Protein AF-A0A365XWH2-F1 (afdb_monomer_lite)

Foldseek 3Di:
DDDDDDDDDDDDDDDDDDDDDDDPDPPPPPPPPPPDPDWDFDAFVLRVCVVCVVVLLQQKKFKWAADPPGHITTPDIDGPDCDPDDDPDDAPDKDLDPVVVRVVVRVQRVVGWIWIWGADNVNMIGIHTDD

pLDDT: mean 75.85, std 24.68, range [31.7, 98.38]

Organism: NCBI:txid2259036

Radius of gyration: 28.19 Å; chains: 1; bounding box: 55×64×84 Å

Sequence (131 aa):
MKKLFFSLVAGGVLVSNVAISNVKVNPIVSPTYVSVPQQVYFQDTEEFLDQYDALLSKGNVYTLALEPGKGIYIVGVSSRRDQGLFAEVKHDYSSKDKLAFAKWCDKQISAGKKLTIGKDADGTYWADVVK

Secondary structure (DSSP, 8-state):
----------------------------------------EESSHHHHHHHHHHHHTTTEEEEEEEETTTEEEEEEEEE-----S------SEEES-HHHHHHHHHHHHHTT--EEEEE-TTS-EEEEE--

Structure (mmCIF, N/CA/C/O backbone):
data_AF-A0A365XWH2-F1
#
_entry.id   AF-A0A365XWH2-F1
#
loop_
_atom_site.group_PDB
_atom_site.id
_atom_site.type_symbol
_atom_site.label_atom_id
_atom_site.label_alt_id
_atom_site.label_comp_id
_atom_site.label_asym_id
_atom_site.label_entity_id
_atom_site.label_seq_id
_atom_site.pdbx_PDB_ins_code
_atom_site.Cartn_x
_atom_site.Cartn_y
_atom_site.Cartn_z
_atom_site.occupancy
_atom_site.B_iso_or_equiv
_atom_site.auth_seq_id
_atom_site.auth_comp_id
_atom_site.auth_asym_id
_atom_site.auth_atom_id
_atom_site.pdbx_PDB_model_num
ATOM 1 N N . MET A 1 1 ? 42.115 -24.813 61.694 1.00 38.28 1 MET A N 1
ATOM 2 C CA . MET A 1 1 ? 41.187 -23.873 61.022 1.00 38.28 1 MET A CA 1
ATOM 3 C C . MET A 1 1 ? 40.981 -24.332 59.579 1.00 38.28 1 MET A C 1
ATOM 5 O O . MET A 1 1 ? 41.956 -24.767 58.994 1.00 38.28 1 MET A O 1
ATOM 9 N N . LYS A 1 2 ? 39.726 -24.265 59.087 1.00 40.94 2 LYS A N 1
ATOM 10 C CA . LYS A 1 2 ? 39.208 -24.282 57.686 1.00 40.94 2 LYS A CA 1
ATOM 11 C C . LYS A 1 2 ? 39.906 -25.219 56.664 1.00 40.94 2 LYS A C 1
ATOM 13 O O . LYS A 1 2 ? 41.017 -24.951 56.244 1.00 40.94 2 LYS A O 1
ATOM 18 N N . LYS A 1 3 ? 39.318 -26.394 56.373 1.00 41.16 3 LYS A N 1
ATOM 19 C CA . LYS A 1 3 ? 38.434 -26.733 55.214 1.00 41.16 3 LYS A CA 1
ATOM 20 C C . LYS A 1 3 ? 39.143 -26.533 53.845 1.00 41.16 3 LYS A C 1
ATOM 22 O O . LYS A 1 3 ? 39.361 -25.389 53.484 1.00 41.16 3 LYS A O 1
ATOM 27 N N . LEU A 1 4 ? 39.689 -27.571 53.179 1.00 41.81 4 LEU A N 1
ATOM 28 C CA . LEU A 1 4 ? 39.021 -28.625 52.363 1.00 41.81 4 LEU A CA 1
ATOM 29 C C . LEU A 1 4 ? 38.381 -28.062 51.066 1.00 41.81 4 LEU A C 1
ATOM 31 O O . LEU A 1 4 ? 37.776 -27.006 51.155 1.00 41.81 4 LEU A O 1
ATOM 35 N N . PHE A 1 5 ? 38.370 -28.660 49.865 1.00 43.94 5 PHE A N 1
ATOM 36 C CA . PHE A 1 5 ? 38.700 -29.983 49.299 1.00 43.94 5 PHE A CA 1
ATOM 37 C C . PHE A 1 5 ? 38.841 -29.777 47.743 1.00 43.94 5 PHE A C 1
ATOM 39 O O . PHE A 1 5 ? 38.025 -29.057 47.186 1.00 43.94 5 PHE A O 1
ATOM 46 N N . PHE A 1 6 ? 39.849 -30.398 47.093 1.00 40.72 6 PHE A N 1
ATOM 47 C CA . PHE A 1 6 ? 39.836 -31.261 45.869 1.00 40.72 6 PHE A CA 1
ATOM 48 C C . PHE A 1 6 ? 39.391 -30.712 44.479 1.00 40.72 6 PHE A C 1
ATOM 50 O O . PHE A 1 6 ? 38.381 -30.036 44.379 1.00 40.72 6 PHE A O 1
ATOM 57 N N . SER A 1 7 ? 40.193 -30.861 43.397 1.00 39.69 7 SER A N 1
ATOM 58 C CA . SER A 1 7 ? 40.407 -32.035 42.479 1.00 39.69 7 SER A CA 1
ATOM 59 C C . SER A 1 7 ? 39.265 -32.184 41.433 1.00 39.69 7 SER A C 1
ATOM 61 O O . SER A 1 7 ? 38.144 -31.849 41.774 1.00 39.69 7 SER A O 1
ATOM 63 N N . LEU A 1 8 ? 39.368 -32.644 40.170 1.00 43.56 8 LEU A N 1
ATOM 64 C CA . LEU A 1 8 ? 40.330 -33.478 39.434 1.00 43.56 8 LEU A CA 1
ATOM 65 C C . LEU A 1 8 ? 40.059 -33.412 37.892 1.00 43.56 8 LEU A C 1
ATOM 67 O O . LEU A 1 8 ? 38.911 -33.457 37.464 1.00 43.56 8 LEU A O 1
ATOM 71 N N . VAL A 1 9 ? 41.143 -33.316 37.110 1.00 42.78 9 VAL A N 1
ATOM 72 C CA . VAL A 1 9 ? 41.548 -33.935 35.812 1.00 42.78 9 VAL A CA 1
ATOM 73 C C . VAL A 1 9 ? 40.531 -34.496 34.778 1.00 42.78 9 VAL A C 1
ATOM 75 O O . VAL A 1 9 ? 39.771 -35.414 35.046 1.00 42.78 9 VAL A O 1
ATOM 78 N N . ALA A 1 10 ? 40.699 -33.975 33.549 1.00 41.31 10 ALA A N 1
ATOM 79 C CA . ALA A 1 10 ? 40.841 -34.574 32.200 1.00 41.31 10 ALA A CA 1
ATOM 80 C C . ALA A 1 10 ? 40.141 -35.884 31.748 1.00 41.31 10 ALA A C 1
ATOM 82 O O . ALA A 1 10 ? 40.301 -36.936 32.346 1.00 41.31 10 ALA A O 1
ATOM 83 N N . GLY A 1 11 ? 39.598 -35.828 30.518 1.00 34.59 11 GLY A N 1
ATOM 84 C CA . GLY A 1 11 ? 40.262 -36.397 29.324 1.00 34.59 11 GLY A CA 1
ATOM 85 C C . GLY A 1 11 ? 39.915 -37.824 28.850 1.00 34.59 11 GLY A C 1
ATOM 86 O O . GLY A 1 11 ? 40.336 -38.791 29.467 1.00 34.59 11 GLY A O 1
ATOM 87 N N . GLY A 1 12 ? 39.340 -37.917 27.633 1.00 33.47 12 GLY A N 1
ATOM 88 C CA . GLY A 1 12 ? 39.429 -39.063 26.691 1.00 33.47 12 GLY A CA 1
ATOM 89 C C . GLY A 1 12 ? 38.398 -40.195 26.882 1.00 33.47 12 GLY A C 1
ATOM 90 O O . GLY A 1 12 ? 37.898 -40.364 27.979 1.00 33.47 12 GLY A O 1
ATOM 91 N N . VAL A 1 13 ? 37.987 -41.039 25.921 1.00 34.59 13 VAL A N 1
ATOM 92 C CA . VAL A 1 13 ? 38.211 -41.256 24.474 1.00 34.59 13 VAL A CA 1
ATOM 93 C C . VAL A 1 13 ? 36.968 -42.005 23.912 1.00 34.59 13 VAL A C 1
ATOM 95 O O . VAL A 1 13 ? 36.232 -42.654 24.646 1.00 34.59 13 VAL A O 1
ATOM 98 N N . LEU A 1 14 ? 36.781 -41.870 22.597 1.00 40.00 14 LEU A N 1
ATOM 99 C CA . LEU A 1 14 ? 35.865 -42.464 21.606 1.00 40.00 14 LEU A CA 1
ATOM 100 C C . LEU A 1 14 ? 35.435 -43.970 21.646 1.00 40.00 14 LEU A C 1
ATOM 102 O O . LEU A 1 14 ? 36.143 -44.839 22.139 1.00 40.00 14 LEU A O 1
ATOM 106 N N . VAL A 1 15 ? 34.357 -44.200 20.862 1.00 39.06 15 VAL A N 1
ATOM 107 C CA . VAL A 1 15 ? 33.839 -45.364 20.075 1.00 39.06 15 VAL A CA 1
ATOM 108 C C . VAL A 1 15 ? 33.165 -46.588 20.739 1.00 39.06 15 VAL A C 1
ATOM 110 O O . VAL A 1 15 ? 33.827 -47.416 21.347 1.00 39.06 15 VAL A O 1
ATOM 113 N N . SER A 1 16 ? 31.877 -46.821 20.419 1.00 37.66 16 SER A N 1
ATOM 114 C CA . SER A 1 16 ? 31.385 -47.851 19.459 1.00 37.66 16 SER A CA 1
ATOM 115 C C . SER A 1 16 ? 29.969 -48.381 19.749 1.00 37.66 16 SER A C 1
ATOM 117 O O . SER A 1 16 ? 29.516 -48.438 20.883 1.00 37.66 16 SER A O 1
ATOM 119 N N . ASN A 1 17 ? 29.312 -48.759 18.646 1.00 47.25 17 ASN A N 1
ATOM 120 C CA . ASN A 1 17 ? 27.968 -49.316 18.442 1.00 47.25 17 ASN A CA 1
ATOM 121 C C . ASN A 1 17 ? 27.546 -50.509 19.329 1.00 47.25 17 ASN A C 1
ATOM 123 O O . ASN A 1 17 ? 28.394 -51.231 19.840 1.00 47.25 17 ASN A O 1
ATOM 127 N N . VAL A 1 18 ? 26.224 -50.787 19.268 1.00 35.91 18 VAL A N 1
ATOM 128 C CA . VAL A 1 18 ? 25.441 -51.973 19.723 1.00 35.91 18 VAL A CA 1
ATOM 129 C C . VAL A 1 18 ? 24.727 -51.716 21.071 1.00 35.91 18 VAL A C 1
ATOM 131 O O . VAL A 1 18 ? 25.351 -51.237 22.001 1.00 35.91 18 VAL A O 1
ATOM 134 N N . ALA A 1 19 ? 23.427 -51.946 21.304 1.00 35.00 19 ALA A N 1
ATOM 135 C CA . ALA A 1 19 ? 22.332 -52.628 20.607 1.00 35.00 19 ALA A CA 1
ATOM 136 C C . ALA A 1 19 ? 20.988 -51.935 20.920 1.00 35.00 19 ALA A C 1
ATOM 138 O O . ALA A 1 19 ? 20.808 -51.341 21.982 1.00 35.00 19 ALA A O 1
ATOM 139 N N . ILE A 1 20 ? 20.018 -52.095 20.017 1.00 45.44 20 ILE A N 1
ATOM 140 C CA . ILE A 1 20 ? 18.600 -51.790 20.243 1.00 45.44 20 ILE A CA 1
ATOM 141 C C . ILE A 1 20 ? 18.058 -52.732 21.328 1.00 45.44 20 ILE A C 1
ATOM 143 O O . ILE A 1 20 ? 18.078 -53.950 21.148 1.00 45.44 20 ILE A O 1
ATOM 147 N N . SER A 1 21 ? 17.513 -52.179 22.412 1.00 31.70 21 SER A N 1
ATOM 148 C CA . SER A 1 21 ? 16.573 -52.878 23.290 1.00 31.70 21 SER A CA 1
ATOM 149 C C . SER A 1 21 ? 15.216 -52.170 23.244 1.00 31.70 21 SER A C 1
ATOM 151 O O . SER A 1 21 ? 15.100 -50.956 23.401 1.00 31.70 21 SER A O 1
ATOM 153 N N . ASN A 1 22 ? 14.177 -52.953 22.952 1.00 45.94 22 ASN A N 1
ATOM 154 C CA . ASN A 1 22 ? 12.780 -52.536 22.942 1.00 45.94 22 ASN A CA 1
ATOM 155 C C . ASN A 1 22 ? 12.371 -52.022 24.329 1.00 45.94 22 ASN A C 1
ATOM 157 O O . ASN A 1 22 ? 12.159 -52.816 25.243 1.00 45.94 22 ASN A O 1
ATOM 161 N N . VAL A 1 23 ? 12.139 -50.718 24.455 1.00 38.94 23 VAL A N 1
ATOM 162 C CA . VAL A 1 23 ? 11.229 -50.186 25.470 1.00 38.94 23 VAL A CA 1
ATOM 163 C C . VAL A 1 23 ? 10.226 -49.306 24.742 1.00 38.94 23 VAL A C 1
ATOM 165 O O . VAL A 1 23 ? 10.565 -48.241 24.232 1.00 38.94 23 VAL A O 1
ATOM 168 N N . LYS A 1 24 ? 8.973 -49.776 24.671 1.00 48.47 24 LYS A N 1
ATOM 169 C CA . LYS A 1 24 ? 7.820 -48.935 24.338 1.00 48.47 24 LYS A CA 1
ATOM 170 C C . LYS A 1 24 ? 7.739 -47.834 25.391 1.00 48.47 24 LYS A C 1
ATOM 172 O O . LYS A 1 24 ? 7.130 -48.020 26.440 1.00 48.47 24 LYS A O 1
ATOM 177 N N . VAL A 1 25 ? 8.341 -46.691 25.105 1.00 42.94 25 VAL A N 1
ATOM 178 C CA . VAL A 1 25 ? 8.005 -45.443 25.774 1.00 42.94 25 VAL A CA 1
ATOM 179 C C . VAL A 1 25 ? 7.191 -44.675 24.753 1.00 42.94 25 VAL A C 1
ATOM 181 O O . VAL A 1 25 ? 7.733 -44.237 23.742 1.00 42.94 25 VAL A O 1
ATOM 184 N N . ASN A 1 26 ? 5.876 -44.586 24.967 1.00 41.31 26 ASN A N 1
ATOM 185 C CA . ASN A 1 26 ? 5.059 -43.609 24.254 1.00 41.31 26 ASN A CA 1
ATOM 186 C C . ASN A 1 26 ? 5.764 -42.257 24.412 1.00 41.31 26 ASN A C 1
ATOM 188 O O . ASN A 1 26 ? 5.886 -41.805 25.556 1.00 41.31 26 ASN A O 1
ATOM 192 N N . PRO A 1 27 ? 6.252 -41.611 23.339 1.00 41.16 27 PRO A N 1
ATOM 193 C CA . PRO A 1 27 ? 6.688 -40.243 23.483 1.00 41.16 27 PRO A CA 1
ATOM 194 C C . PRO A 1 27 ? 5.441 -39.453 23.870 1.00 41.16 27 PRO A C 1
ATOM 196 O O . PRO A 1 27 ? 4.468 -39.392 23.116 1.00 41.16 27 PRO A O 1
ATOM 199 N N . ILE A 1 28 ? 5.456 -38.898 25.083 1.00 46.34 28 ILE A N 1
ATOM 200 C CA . ILE A 1 28 ? 4.627 -37.748 25.420 1.00 46.34 28 ILE A CA 1
ATOM 201 C C . ILE A 1 28 ? 4.935 -36.755 24.311 1.00 46.34 28 ILE A C 1
ATOM 203 O O . ILE A 1 28 ? 6.060 -36.268 24.202 1.00 46.34 28 ILE A O 1
ATOM 207 N N . VAL A 1 29 ? 3.970 -36.577 23.414 1.00 39.62 29 VAL A N 1
ATOM 208 C CA . VAL A 1 29 ? 4.070 -35.624 22.323 1.00 39.62 29 VAL A CA 1
ATOM 209 C C . VAL A 1 29 ? 4.170 -34.273 23.006 1.00 39.62 29 VAL A C 1
ATOM 211 O O . VAL A 1 29 ? 3.169 -33.732 23.473 1.00 39.62 29 VAL A O 1
ATOM 214 N N . SER A 1 30 ? 5.392 -33.760 23.143 1.00 37.53 30 SER A N 1
ATOM 215 C CA . SER A 1 30 ? 5.605 -32.359 23.466 1.00 37.53 30 SER A CA 1
ATOM 216 C C . SER A 1 30 ? 4.751 -31.572 22.479 1.00 37.53 30 SER A C 1
ATOM 218 O O . SER A 1 30 ? 4.903 -31.801 21.271 1.00 37.53 30 SER A O 1
ATOM 220 N N . PRO A 1 31 ? 3.832 -30.701 22.931 1.00 38.47 31 PRO A N 1
ATOM 221 C CA . PRO A 1 31 ? 3.111 -29.852 22.009 1.00 38.47 31 PRO A CA 1
ATOM 222 C C . PRO A 1 31 ? 4.176 -29.059 21.265 1.00 38.47 31 PRO A C 1
ATOM 224 O O . PRO A 1 31 ? 4.903 -28.251 21.843 1.00 38.47 31 PRO A O 1
ATOM 227 N N . THR A 1 32 ? 4.334 -29.377 19.983 1.00 39.72 32 THR A N 1
ATOM 228 C CA . THR A 1 32 ? 5.131 -28.563 19.086 1.00 39.72 32 THR A CA 1
ATOM 229 C C . THR A 1 32 ? 4.336 -27.276 18.999 1.00 39.72 32 THR A C 1
ATOM 231 O O . THR A 1 32 ? 3.326 -27.215 18.301 1.00 39.72 32 THR A O 1
ATOM 234 N N . TYR A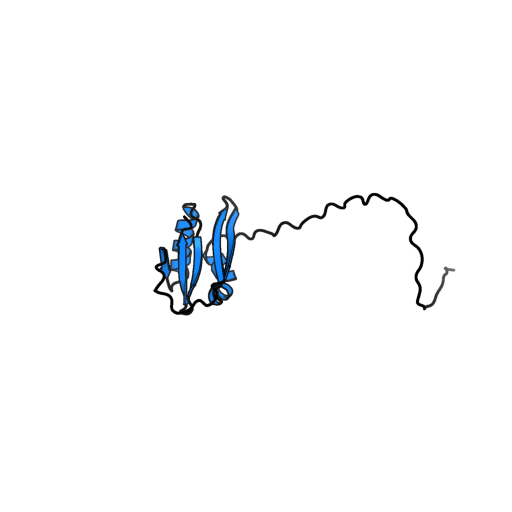 1 33 ? 4.709 -26.285 19.807 1.00 42.12 33 TYR A N 1
ATOM 235 C CA . TYR A 1 33 ? 4.248 -24.923 19.622 1.00 42.12 33 TYR A CA 1
ATOM 236 C C . TYR A 1 33 ? 4.779 -24.508 18.258 1.00 42.12 33 TYR A C 1
ATOM 238 O O . TYR A 1 33 ? 5.915 -24.061 18.118 1.00 42.12 33 TYR A O 1
ATOM 246 N N . VAL A 1 34 ? 3.972 -24.750 17.228 1.00 42.56 34 VAL A N 1
ATOM 247 C CA . VAL A 1 34 ? 4.145 -24.122 15.931 1.00 42.56 34 VAL A CA 1
ATOM 248 C C . VAL A 1 34 ? 4.036 -22.638 16.241 1.00 42.56 34 VAL A C 1
ATOM 250 O O . VAL A 1 34 ? 2.962 -22.160 16.603 1.00 42.56 34 VAL A O 1
ATOM 253 N N . SER A 1 35 ? 5.166 -21.932 16.222 1.00 42.44 35 SER A N 1
ATOM 254 C CA . SER A 1 35 ? 5.176 -20.483 16.346 1.00 42.44 35 SER A CA 1
ATOM 255 C C . SER A 1 35 ? 4.281 -19.958 15.233 1.00 42.44 35 SER A C 1
ATOM 257 O O . SER A 1 35 ? 4.635 -20.059 14.056 1.00 42.44 35 SER A O 1
ATOM 259 N N . VAL A 1 36 ? 3.089 -19.482 15.590 1.00 45.94 36 VAL A N 1
ATOM 260 C CA . VAL A 1 36 ? 2.203 -18.815 14.641 1.00 45.94 36 VAL A CA 1
ATOM 261 C C . VAL A 1 36 ? 3.031 -17.679 14.033 1.00 45.94 36 VAL A C 1
ATOM 263 O O . VAL A 1 36 ? 3.603 -16.906 14.807 1.00 45.94 36 VAL A O 1
ATOM 266 N N . PRO A 1 37 ? 3.187 -17.597 12.699 1.00 54.25 37 PRO A N 1
ATOM 267 C CA . PRO A 1 37 ? 3.930 -16.504 12.091 1.00 54.25 37 PRO A CA 1
ATOM 268 C C . PRO A 1 37 ? 3.309 -15.192 12.568 1.00 54.25 37 PRO A C 1
ATOM 270 O O . PRO A 1 37 ? 2.106 -14.973 12.421 1.00 54.25 37 PRO A O 1
ATOM 273 N N . GLN A 1 38 ? 4.117 -14.370 13.234 1.00 63.91 38 GLN A N 1
ATOM 274 C CA . GLN A 1 38 ? 3.646 -13.147 13.863 1.00 63.91 38 GLN A CA 1
ATOM 275 C C . GLN A 1 38 ? 3.157 -12.197 12.768 1.00 63.91 38 GLN A C 1
ATOM 277 O O . GLN A 1 38 ? 3.932 -11.731 11.937 1.00 63.91 38 GLN A O 1
ATOM 282 N N . GLN A 1 39 ? 1.851 -11.951 12.751 1.00 81.69 39 GLN A N 1
ATOM 283 C CA . GLN A 1 39 ? 1.231 -10.994 11.847 1.00 81.69 39 GLN A CA 1
ATOM 284 C C . GLN A 1 39 ? 1.658 -9.587 12.273 1.00 81.69 39 GLN A C 1
ATOM 286 O O . GLN A 1 39 ? 1.442 -9.190 13.419 1.00 81.69 39 GLN A O 1
ATOM 291 N N . VAL A 1 40 ? 2.318 -8.868 11.365 1.00 88.94 40 VAL A N 1
ATOM 292 C CA . VAL A 1 40 ? 2.774 -7.490 11.581 1.00 88.94 40 VAL A CA 1
ATOM 293 C C . VAL A 1 40 ? 1.652 -6.541 11.179 1.00 88.94 40 VAL A C 1
ATOM 295 O O . VAL A 1 40 ? 1.052 -6.720 10.116 1.00 88.94 40 VAL A O 1
ATOM 298 N N . TYR A 1 41 ? 1.384 -5.558 12.036 1.00 94.44 41 TYR A N 1
ATOM 299 C CA . TYR A 1 41 ? 0.387 -4.521 11.802 1.00 94.44 41 TYR A CA 1
ATOM 300 C C . TYR A 1 41 ? 1.077 -3.169 11.640 1.00 94.44 41 TYR A C 1
ATOM 302 O O . TYR A 1 41 ? 2.043 -2.887 12.345 1.00 94.44 41 TYR A O 1
ATOM 310 N N . PHE A 1 42 ? 0.548 -2.360 10.732 1.00 95.88 42 PHE A N 1
ATOM 311 C CA . PHE A 1 42 ? 0.962 -0.996 10.434 1.00 95.88 42 PHE A CA 1
ATOM 312 C C . PHE A 1 42 ? -0.201 -0.056 10.750 1.00 95.88 42 PHE A C 1
ATOM 314 O O . PHE A 1 42 ? -1.370 -0.413 10.558 1.00 95.88 42 PHE A O 1
ATOM 321 N N . GLN A 1 43 ? 0.107 1.140 11.231 1.00 95.50 43 GLN A N 1
ATOM 322 C CA . GLN A 1 43 ? -0.874 2.176 11.520 1.00 95.50 43 GLN A CA 1
ATOM 323 C C . GLN A 1 43 ? -1.559 2.666 10.239 1.00 95.50 43 GLN A C 1
ATOM 325 O O . GLN A 1 43 ? -2.780 2.824 10.217 1.00 95.50 43 GLN A O 1
ATOM 330 N N . ASP A 1 44 ? -0.780 2.864 9.179 1.00 95.69 44 ASP A N 1
ATOM 331 C CA . ASP A 1 44 ? -1.229 3.350 7.878 1.00 95.69 44 ASP A CA 1
ATOM 332 C C . ASP A 1 44 ? -0.317 2.846 6.745 1.00 95.69 44 ASP A C 1
ATOM 334 O O . ASP A 1 44 ? 0.655 2.106 6.953 1.00 95.69 44 ASP A O 1
ATOM 338 N N . THR A 1 45 ? -0.672 3.194 5.508 1.00 96.81 45 THR A N 1
ATOM 339 C CA . THR A 1 45 ? 0.105 2.796 4.332 1.00 96.81 45 THR A CA 1
ATOM 340 C C . THR A 1 45 ? 1.456 3.515 4.280 1.00 96.81 45 THR A C 1
ATOM 342 O O . THR A 1 45 ? 2.394 2.977 3.698 1.00 96.81 45 THR A O 1
ATOM 345 N N . GLU A 1 46 ? 1.605 4.697 4.882 1.00 97.50 46 GLU A N 1
ATOM 346 C CA . GLU A 1 46 ? 2.881 5.421 4.902 1.00 97.50 46 GLU A CA 1
ATOM 347 C C . GLU A 1 46 ? 3.930 4.657 5.719 1.00 97.50 46 GLU A C 1
ATOM 349 O O . GLU A 1 46 ? 5.019 4.394 5.201 1.00 97.50 46 GLU A O 1
ATOM 354 N N . GLU A 1 47 ? 3.564 4.172 6.911 1.00 97.12 47 GLU A N 1
ATOM 355 C CA . GLU A 1 47 ? 4.422 3.318 7.741 1.00 97.12 47 GLU A CA 1
ATOM 356 C C . GLU A 1 47 ? 4.812 2.024 7.010 1.00 97.12 47 GLU A C 1
ATOM 358 O O . GLU A 1 47 ? 5.979 1.615 7.021 1.00 97.12 47 GLU A O 1
ATOM 363 N N . PHE A 1 48 ? 3.854 1.385 6.328 1.00 96.44 48 PHE A N 1
ATOM 364 C CA . PHE A 1 48 ? 4.155 0.217 5.500 1.00 96.44 48 PHE A CA 1
ATOM 365 C C . PHE A 1 48 ? 5.193 0.563 4.422 1.00 96.44 48 PHE A C 1
ATOM 367 O O . PHE A 1 48 ? 6.181 -0.155 4.250 1.00 96.44 48 PHE A O 1
ATOM 374 N N . LEU A 1 49 ? 5.001 1.663 3.692 1.00 96.62 49 LEU A N 1
ATOM 375 C CA . LEU A 1 49 ? 5.916 2.047 2.623 1.00 96.62 49 LEU A CA 1
ATOM 376 C C . LEU A 1 49 ? 7.297 2.421 3.170 1.00 96.62 49 LEU A C 1
ATOM 378 O O . LEU A 1 49 ? 8.292 2.109 2.528 1.00 96.62 49 LEU A O 1
ATOM 382 N N . ASP A 1 50 ? 7.402 3.047 4.339 1.00 95.31 50 ASP A N 1
ATOM 383 C CA . ASP A 1 50 ? 8.695 3.330 4.977 1.00 95.31 50 ASP A CA 1
ATOM 384 C C . ASP A 1 50 ? 9.510 2.061 5.254 1.00 95.31 50 ASP A C 1
ATOM 386 O O . ASP A 1 50 ? 10.729 2.057 5.075 1.00 95.31 50 ASP A O 1
ATOM 390 N N . GLN A 1 51 ? 8.848 0.961 5.616 1.00 95.69 51 GLN A N 1
ATOM 391 C CA . GLN A 1 51 ? 9.516 -0.314 5.878 1.00 95.69 51 GLN A CA 1
ATOM 392 C C . GLN A 1 51 ? 9.764 -1.143 4.604 1.00 95.69 51 GLN A C 1
ATOM 394 O O . GLN A 1 51 ? 10.767 -1.856 4.516 1.00 95.69 51 GLN A O 1
ATOM 399 N N . TYR A 1 52 ? 8.870 -1.063 3.610 1.00 94.94 52 TYR A N 1
ATOM 400 C CA . TYR A 1 52 ? 8.849 -1.983 2.463 1.00 94.94 52 TYR A CA 1
ATOM 401 C C . TYR A 1 52 ? 9.193 -1.344 1.108 1.00 94.94 52 TYR A C 1
ATOM 4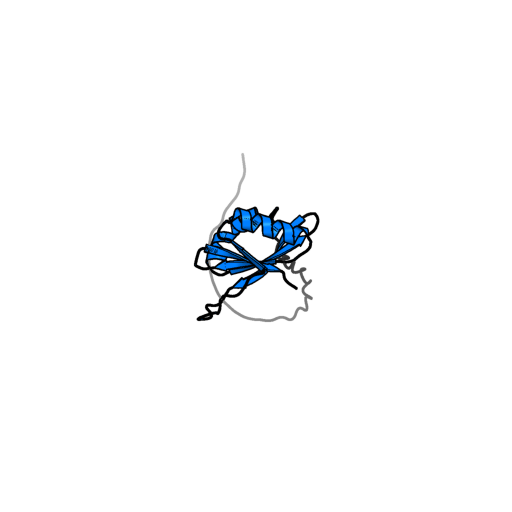03 O O . TYR A 1 52 ? 9.283 -2.074 0.118 1.00 94.94 52 TYR A O 1
ATOM 411 N N . ASP A 1 53 ? 9.471 -0.038 1.020 1.00 94.12 53 ASP A N 1
ATOM 412 C CA . ASP A 1 53 ? 9.760 0.634 -0.262 1.00 94.12 53 ASP A CA 1
ATOM 413 C C . ASP A 1 53 ? 10.936 0.007 -1.031 1.00 94.12 53 ASP A C 1
ATOM 415 O O . ASP A 1 53 ? 10.876 -0.206 -2.247 1.00 94.12 53 ASP A O 1
ATOM 419 N N . ALA A 1 54 ? 11.999 -0.372 -0.320 1.00 93.06 54 ALA A N 1
ATOM 420 C CA . ALA A 1 54 ? 13.151 -1.033 -0.927 1.00 93.06 54 ALA A CA 1
ATOM 421 C C . ALA A 1 54 ? 12.801 -2.419 -1.500 1.00 93.06 54 ALA A C 1
ATOM 423 O O . ALA A 1 54 ? 13.410 -2.860 -2.474 1.00 93.06 54 ALA A O 1
ATOM 424 N N . LEU A 1 55 ? 11.830 -3.119 -0.905 1.00 93.00 55 LEU A N 1
ATOM 425 C CA . LEU A 1 55 ? 11.366 -4.421 -1.382 1.00 93.00 55 LEU A CA 1
ATOM 426 C C . LEU A 1 55 ? 10.397 -4.266 -2.554 1.00 93.00 55 LEU A C 1
ATOM 428 O O . LEU A 1 55 ? 10.516 -5.020 -3.520 1.00 93.00 55 LEU A O 1
ATOM 432 N N . LEU A 1 56 ? 9.511 -3.271 -2.517 1.00 91.94 56 LEU A N 1
ATOM 433 C CA . LEU A 1 56 ? 8.665 -2.895 -3.652 1.00 91.94 56 LEU A CA 1
ATOM 434 C C . LEU A 1 56 ? 9.511 -2.541 -4.880 1.00 91.94 56 LEU A C 1
ATOM 436 O O . LEU A 1 56 ? 9.257 -3.034 -5.973 1.00 91.94 56 LEU A O 1
ATOM 440 N N . SER A 1 57 ? 10.591 -1.780 -4.681 1.00 91.06 57 SER A N 1
ATOM 441 C CA . SER A 1 57 ? 11.535 -1.402 -5.744 1.00 91.06 57 SER A CA 1
ATOM 442 C C . SER A 1 57 ? 12.269 -2.602 -6.369 1.00 91.06 57 SER A C 1
ATOM 444 O O . SER A 1 57 ? 12.817 -2.488 -7.460 1.00 91.06 57 SER A O 1
ATOM 446 N N . LYS A 1 58 ? 12.269 -3.769 -5.707 1.00 89.94 58 LYS A N 1
ATOM 447 C CA . LYS A 1 58 ? 12.787 -5.044 -6.243 1.00 89.94 58 LYS A CA 1
ATOM 448 C C . LYS A 1 58 ? 11.718 -5.863 -6.981 1.00 89.94 58 LYS A C 1
ATOM 450 O O . LYS A 1 58 ? 11.957 -7.026 -7.292 1.00 89.94 58 LYS A O 1
ATOM 455 N N . GLY A 1 59 ? 10.537 -5.292 -7.216 1.00 87.25 59 GLY A N 1
ATOM 456 C CA . GLY A 1 59 ? 9.419 -5.961 -7.877 1.00 87.25 59 GLY A CA 1
ATOM 457 C C . GLY A 1 59 ? 8.599 -6.872 -6.960 1.00 87.25 59 GLY A C 1
ATOM 458 O O . GLY A 1 59 ? 7.833 -7.700 -7.459 1.00 87.25 59 GLY A O 1
ATOM 459 N N . ASN A 1 60 ? 8.742 -6.754 -5.633 1.00 90.19 60 ASN A N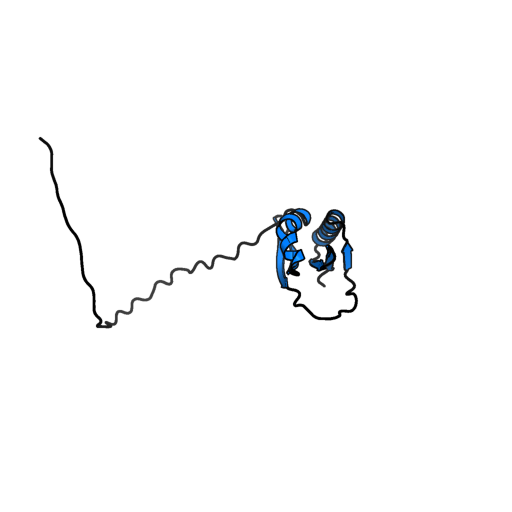 1
ATOM 460 C CA . ASN A 1 60 ? 7.807 -7.410 -4.720 1.00 90.19 60 ASN A CA 1
ATOM 461 C C . ASN A 1 60 ? 6.456 -6.698 -4.757 1.00 90.19 60 ASN A C 1
ATOM 463 O O . ASN A 1 60 ? 6.372 -5.482 -4.911 1.00 90.19 60 ASN A O 1
ATOM 467 N N . VAL A 1 61 ? 5.404 -7.484 -4.586 1.00 92.50 61 VAL A N 1
ATOM 468 C CA . VAL A 1 61 ? 4.014 -7.052 -4.615 1.00 92.50 61 VAL A CA 1
ATOM 469 C C . VAL A 1 61 ? 3.346 -7.568 -3.348 1.00 92.50 61 VAL A C 1
ATOM 471 O O . VAL A 1 61 ? 3.432 -8.759 -3.030 1.00 92.50 61 VAL A O 1
ATOM 474 N N . TYR A 1 62 ? 2.670 -6.677 -2.631 1.00 94.19 62 TYR A N 1
ATOM 475 C CA . TYR A 1 62 ? 2.062 -6.969 -1.336 1.00 94.19 62 TYR A CA 1
ATOM 476 C C . TYR A 1 62 ? 0.556 -6.806 -1.415 1.00 94.19 62 TYR A C 1
ATOM 478 O O . TYR A 1 62 ? 0.058 -5.868 -2.024 1.00 94.19 62 TYR A O 1
ATOM 486 N N . THR A 1 63 ? -0.178 -7.715 -0.784 1.00 95.12 63 THR A N 1
ATOM 487 C CA . THR A 1 63 ? -1.617 -7.556 -0.583 1.00 95.12 63 THR A CA 1
ATOM 488 C C . THR A 1 63 ? -1.873 -7.121 0.846 1.00 95.12 63 THR A C 1
ATOM 490 O O . THR A 1 63 ? -1.487 -7.828 1.775 1.00 95.12 63 THR A O 1
ATOM 493 N N . LEU A 1 64 ? -2.521 -5.975 1.012 1.00 96.12 64 LEU A N 1
ATOM 494 C CA . LEU A 1 64 ? -2.820 -5.348 2.290 1.00 96.12 64 LEU A CA 1
ATOM 495 C C . LEU A 1 64 ? -4.318 -5.411 2.598 1.00 96.12 64 LEU A C 1
ATOM 497 O O . LEU A 1 64 ? -5.165 -5.311 1.704 1.00 96.12 64 LEU A O 1
ATOM 501 N N . ALA A 1 65 ? -4.639 -5.554 3.880 1.00 95.44 65 ALA A N 1
ATOM 502 C CA . ALA A 1 65 ? -5.995 -5.464 4.409 1.00 95.44 65 ALA A CA 1
ATOM 503 C C . ALA A 1 65 ? -5.998 -4.776 5.777 1.00 95.44 65 ALA A C 1
ATOM 505 O O . ALA A 1 65 ? -4.973 -4.740 6.452 1.00 95.44 65 ALA A O 1
ATOM 506 N N . LEU A 1 66 ? -7.158 -4.262 6.189 1.00 96.00 66 LEU A N 1
ATOM 507 C CA . LEU A 1 66 ? -7.369 -3.719 7.529 1.00 96.00 66 LEU A CA 1
ATOM 508 C C . LEU A 1 66 ? -7.912 -4.796 8.461 1.00 96.00 66 LEU A C 1
ATOM 510 O O . LEU A 1 66 ? -8.918 -5.436 8.150 1.00 96.00 66 LEU A O 1
ATOM 514 N N . GLU A 1 67 ? -7.309 -4.928 9.636 1.00 94.12 67 GLU A N 1
ATOM 515 C CA . GLU A 1 67 ? -7.927 -5.610 10.765 1.00 94.12 67 GLU A CA 1
ATOM 516 C C . GLU A 1 67 ? -8.483 -4.571 11.754 1.00 94.12 67 GLU A C 1
ATOM 518 O O . GLU A 1 67 ? -7.709 -3.783 12.318 1.00 94.12 67 GLU A O 1
ATOM 523 N N . PRO A 1 68 ? -9.813 -4.535 11.979 1.00 90.44 68 PRO A N 1
ATOM 524 C CA . PRO A 1 68 ? -10.432 -3.566 12.875 1.00 90.44 68 PRO A CA 1
ATOM 525 C C . PRO A 1 68 ? -9.821 -3.599 14.278 1.00 90.44 68 PRO A C 1
ATOM 527 O O . PRO A 1 68 ? -9.734 -4.648 14.911 1.00 90.44 68 PRO A O 1
ATOM 530 N N . GLY A 1 69 ? -9.405 -2.430 14.767 1.00 90.19 69 GLY A N 1
ATOM 531 C CA . GLY A 1 69 ? -8.801 -2.280 16.093 1.00 90.19 69 GLY A CA 1
ATOM 532 C C . GLY A 1 69 ? -7.327 -2.688 16.195 1.00 90.19 69 GLY A C 1
ATOM 533 O O . GLY A 1 69 ? -6.762 -2.540 17.275 1.00 90.19 69 GLY A O 1
ATOM 534 N N . LYS A 1 70 ? -6.695 -3.164 15.111 1.00 92.50 70 LYS A N 1
ATOM 535 C CA . LYS A 1 70 ? -5.257 -3.490 15.095 1.00 92.50 70 LYS A CA 1
ATOM 536 C C . LYS A 1 70 ? -4.455 -2.685 14.079 1.00 92.50 70 LYS A C 1
ATOM 538 O O . LYS A 1 70 ? -3.399 -2.181 14.436 1.00 92.50 70 LYS A O 1
ATOM 543 N N . GLY A 1 71 ? -4.947 -2.555 12.847 1.00 93.81 71 GLY A N 1
ATOM 544 C CA . GLY A 1 71 ? -4.255 -1.824 11.782 1.00 93.81 71 GLY A CA 1
ATOM 545 C C . GLY A 1 71 ? -4.173 -2.599 10.471 1.00 93.81 71 GLY A C 1
ATOM 546 O O . GLY A 1 71 ? -4.834 -3.625 10.283 1.00 93.81 71 GLY A O 1
ATOM 547 N N . ILE A 1 72 ? -3.381 -2.076 9.543 1.00 95.62 72 ILE A N 1
ATOM 548 C CA . ILE A 1 72 ? -3.141 -2.665 8.226 1.00 95.62 72 ILE A CA 1
ATOM 549 C C . ILE A 1 72 ? -2.183 -3.843 8.377 1.00 95.62 72 ILE A C 1
ATOM 551 O O . ILE A 1 72 ? -1.220 -3.752 9.122 1.00 95.62 72 ILE A O 1
ATOM 555 N N . TYR A 1 73 ? -2.402 -4.945 7.670 1.00 95.06 73 TYR A N 1
ATOM 556 C CA . TYR A 1 73 ? -1.498 -6.094 7.690 1.00 95.06 73 TYR A CA 1
ATOM 557 C C . TYR A 1 73 ? -1.319 -6.699 6.298 1.00 95.06 73 TYR A C 1
ATOM 559 O O . TYR A 1 73 ? -2.149 -6.523 5.401 1.00 95.06 73 TYR A O 1
ATOM 567 N N . ILE A 1 74 ? -0.227 -7.447 6.129 1.00 94.75 74 ILE A N 1
ATOM 568 C CA . ILE A 1 74 ? 0.084 -8.157 4.886 1.00 94.75 74 ILE A CA 1
ATOM 569 C C . ILE A 1 74 ? -0.683 -9.483 4.858 1.00 94.75 74 ILE A C 1
ATOM 571 O O . ILE A 1 74 ? -0.467 -10.363 5.689 1.00 94.75 74 ILE A O 1
ATOM 575 N N . VAL A 1 75 ? -1.558 -9.636 3.867 1.00 92.06 75 VAL A N 1
ATOM 576 C CA . VAL A 1 75 ? -2.330 -10.859 3.591 1.00 92.06 75 VAL A CA 1
ATOM 577 C C . VAL A 1 75 ? -1.566 -11.801 2.662 1.00 92.06 75 VAL A C 1
ATOM 579 O O . VAL A 1 75 ? -1.728 -13.017 2.730 1.00 92.06 75 VAL A O 1
ATOM 582 N N . GLY A 1 76 ? -0.747 -11.249 1.769 1.00 89.44 76 GLY A N 1
ATOM 583 C CA . GLY A 1 76 ? -0.024 -12.027 0.774 1.00 89.44 76 GLY A CA 1
ATOM 584 C C . GLY A 1 76 ? 1.153 -11.264 0.194 1.00 89.44 76 GLY A C 1
ATOM 585 O O . GLY A 1 76 ? 1.148 -10.035 0.142 1.00 89.44 76 GLY A O 1
ATOM 586 N N . VAL A 1 77 ? 2.155 -12.016 -0.250 1.00 90.56 77 VAL A N 1
ATOM 587 C CA . VAL A 1 77 ? 3.350 -11.495 -0.914 1.00 90.56 77 VAL A CA 1
ATOM 588 C C . VAL A 1 77 ? 3.562 -12.293 -2.188 1.00 90.56 77 VAL A C 1
ATOM 590 O O . VAL A 1 77 ? 3.476 -13.521 -2.187 1.00 90.56 77 VAL A O 1
ATOM 593 N N . SER A 1 78 ? 3.847 -11.595 -3.276 1.00 86.94 78 SER A N 1
ATOM 594 C CA . SER A 1 78 ? 4.277 -12.194 -4.534 1.00 86.94 78 SER A CA 1
ATOM 595 C C . SER A 1 78 ? 5.432 -11.385 -5.110 1.00 86.94 78 SER A C 1
ATOM 597 O O . SER A 1 78 ? 5.689 -10.260 -4.686 1.00 86.94 78 SER A O 1
ATOM 599 N N . SER A 1 79 ? 6.157 -11.959 -6.058 1.00 82.69 79 SER A N 1
ATOM 600 C CA . SER A 1 79 ? 7.169 -11.240 -6.823 1.00 82.69 79 SER A CA 1
ATOM 601 C C . SER A 1 79 ? 6.747 -11.203 -8.282 1.00 82.69 79 SER A C 1
ATOM 603 O O . SER A 1 79 ? 6.312 -12.215 -8.846 1.00 82.69 79 SER A O 1
ATOM 605 N N . ARG A 1 80 ? 6.874 -10.033 -8.910 1.00 67.69 80 ARG A N 1
ATOM 606 C CA . ARG A 1 80 ? 6.749 -9.923 -10.361 1.00 67.69 80 ARG A CA 1
ATOM 607 C C . ARG A 1 80 ? 7.962 -10.653 -10.943 1.00 67.69 80 ARG A C 1
ATOM 609 O O . ARG A 1 80 ? 9.083 -10.161 -10.857 1.00 67.69 80 ARG A O 1
ATOM 616 N N . ARG A 1 81 ? 7.774 -11.870 -11.467 1.00 55.00 81 ARG A N 1
ATOM 617 C CA . ARG A 1 81 ? 8.804 -12.477 -12.323 1.00 55.00 81 ARG A CA 1
ATOM 618 C C . ARG A 1 81 ? 8.859 -11.632 -13.583 1.00 55.00 81 ARG A C 1
ATOM 620 O O . ARG A 1 81 ? 7.799 -11.390 -14.155 1.00 55.00 81 ARG A O 1
ATOM 627 N N . ASP A 1 82 ? 10.060 -11.201 -13.965 1.00 50.16 82 ASP A N 1
ATOM 628 C CA . ASP A 1 82 ? 10.339 -10.565 -15.253 1.00 50.16 82 ASP A CA 1
ATOM 629 C C . ASP A 1 82 ? 9.563 -11.301 -16.336 1.00 50.16 82 ASP A C 1
ATOM 631 O O . ASP A 1 82 ? 9.774 -12.485 -16.610 1.00 50.16 82 ASP A O 1
ATOM 635 N N . GLN A 1 83 ? 8.574 -10.623 -16.877 1.00 48.00 83 GLN A N 1
ATOM 636 C CA . GLN A 1 83 ? 7.682 -11.182 -17.858 1.00 48.00 83 GLN A CA 1
ATOM 637 C C . GLN A 1 83 ? 7.658 -10.068 -18.918 1.00 48.00 83 GLN A C 1
ATOM 639 O O . GLN A 1 83 ? 7.540 -8.881 -18.620 1.00 48.00 83 GLN A O 1
ATOM 644 N N . GLY A 1 84 ? 8.152 -10.421 -20.104 1.00 44.09 84 GLY A N 1
ATOM 645 C CA . GLY A 1 84 ? 8.614 -9.452 -21.098 1.00 44.09 84 GLY A CA 1
ATOM 646 C C . GLY A 1 84 ? 7.485 -8.597 -21.670 1.00 44.09 84 GLY A C 1
ATOM 647 O O . GLY A 1 84 ? 6.323 -8.970 -21.565 1.00 44.09 84 GLY A O 1
ATOM 648 N N . LEU A 1 85 ? 7.871 -7.473 -22.295 1.00 42.78 85 LEU A N 1
ATOM 649 C CA . LEU A 1 85 ? 7.056 -6.597 -23.159 1.00 42.78 85 LEU A CA 1
ATOM 650 C C . LEU A 1 85 ? 5.551 -6.630 -22.842 1.00 42.78 85 LEU A C 1
ATOM 652 O O . LEU A 1 85 ? 4.743 -7.130 -23.625 1.00 42.78 85 LEU A O 1
ATOM 656 N N . PHE A 1 86 ? 5.173 -6.107 -21.679 1.00 51.62 86 PHE A N 1
ATOM 657 C CA . PHE A 1 86 ? 3.770 -5.997 -21.317 1.00 51.62 86 PHE A CA 1
ATOM 658 C C . PHE A 1 86 ? 3.159 -4.725 -21.881 1.00 51.62 86 PHE A C 1
ATOM 660 O O . PHE A 1 86 ? 3.720 -3.639 -21.750 1.00 51.62 86 PHE A O 1
ATOM 667 N N . ALA A 1 87 ? 1.968 -4.872 -22.458 1.00 55.03 87 ALA A N 1
ATOM 668 C CA . ALA A 1 87 ? 1.032 -3.768 -22.595 1.00 55.03 87 ALA A CA 1
ATOM 669 C C . ALA A 1 87 ? 0.892 -3.047 -21.244 1.00 55.03 87 ALA A C 1
ATOM 671 O O . ALA A 1 87 ? 0.908 -3.705 -20.202 1.00 55.03 87 ALA A O 1
ATOM 672 N N . GLU A 1 88 ? 0.759 -1.719 -21.265 1.00 61.00 88 GLU A N 1
ATOM 673 C CA . GLU A 1 88 ? 0.527 -0.913 -20.063 1.00 61.00 88 GLU A CA 1
ATOM 674 C C . GLU A 1 88 ? -0.649 -1.502 -19.272 1.00 61.00 88 GLU A C 1
ATOM 676 O O . GLU A 1 88 ? -1.812 -1.419 -19.680 1.00 61.00 88 GLU A O 1
ATOM 681 N N . VAL A 1 89 ? -0.341 -2.165 -18.156 1.00 73.06 89 VAL A N 1
ATOM 682 C CA . VAL A 1 89 ? -1.361 -2.692 -17.256 1.00 73.06 89 VAL A CA 1
ATOM 683 C C . VAL A 1 89 ? -2.011 -1.483 -16.603 1.00 73.06 89 VAL A C 1
ATOM 685 O O . VAL A 1 89 ? -1.366 -0.723 -15.884 1.00 73.06 89 VAL A O 1
ATOM 688 N N . LYS A 1 90 ? -3.294 -1.268 -16.894 1.00 83.38 90 LYS A N 1
ATOM 689 C CA . LYS A 1 90 ? -4.047 -0.179 -16.283 1.00 83.38 90 LYS A CA 1
ATOM 690 C C . LYS A 1 90 ? -4.422 -0.571 -14.857 1.00 83.38 90 LYS A C 1
ATOM 692 O O . LYS A 1 90 ? -5.324 -1.383 -14.670 1.00 83.38 90 LYS A O 1
ATOM 697 N N . HIS A 1 91 ? -3.736 0.035 -13.896 1.00 91.81 91 HIS A N 1
ATOM 698 C CA . HIS A 1 91 ? -4.021 -0.120 -12.474 1.00 91.81 91 HIS A CA 1
ATOM 699 C C . HIS A 1 91 ? -5.214 0.740 -12.030 1.00 91.81 91 HIS A C 1
ATOM 701 O O . HIS A 1 91 ? -5.529 1.750 -12.673 1.00 91.81 91 HIS A O 1
ATOM 707 N N . ASP A 1 92 ? -5.866 0.372 -10.923 1.00 94.88 92 ASP A N 1
ATOM 708 C CA . ASP A 1 92 ? -6.948 1.181 -10.334 1.00 94.88 92 ASP A CA 1
ATOM 709 C C . ASP A 1 92 ? -6.441 2.552 -9.862 1.00 94.88 92 ASP A C 1
ATOM 711 O O . ASP A 1 92 ? -7.162 3.553 -9.935 1.00 94.88 92 ASP A O 1
ATOM 715 N N . TYR A 1 93 ? -5.193 2.605 -9.394 1.00 97.19 93 TYR A N 1
ATOM 716 C CA . TYR A 1 93 ? -4.501 3.844 -9.074 1.00 97.19 93 TYR A CA 1
ATOM 717 C C . TYR A 1 93 ? -2.991 3.708 -9.259 1.00 97.19 93 TYR A C 1
ATOM 719 O O . TYR A 1 93 ? -2.399 2.685 -8.917 1.00 97.19 93 TYR A O 1
ATOM 727 N N . SER A 1 94 ? -2.357 4.769 -9.751 1.00 96.12 94 SER A N 1
ATOM 728 C CA . SER A 1 94 ? -0.904 4.877 -9.830 1.00 96.12 94 SER A CA 1
ATOM 729 C C . SER A 1 94 ? -0.440 6.313 -9.596 1.00 96.12 94 SER A C 1
ATOM 731 O O . SER A 1 94 ? -1.146 7.275 -9.905 1.00 96.12 94 SER A O 1
ATOM 733 N N . SER A 1 95 ? 0.734 6.473 -8.984 1.00 96.94 95 SER A N 1
ATOM 734 C CA . SER A 1 95 ? 1.310 7.781 -8.659 1.00 96.94 95 SER A CA 1
ATOM 735 C C . SER A 1 95 ? 2.813 7.676 -8.403 1.00 96.94 95 SER A C 1
ATOM 737 O O . SER A 1 95 ? 3.276 6.720 -7.786 1.00 96.94 95 SER A O 1
ATOM 739 N N . LYS A 1 96 ? 3.581 8.692 -8.817 1.00 96.25 96 LYS A N 1
ATOM 740 C CA . LYS A 1 96 ? 4.986 8.871 -8.392 1.00 96.25 96 LYS A CA 1
ATOM 741 C C . LYS A 1 96 ? 5.112 9.559 -7.032 1.00 96.25 96 LYS A C 1
ATOM 743 O O . LYS A 1 96 ? 6.143 9.451 -6.377 1.00 96.25 96 LYS A O 1
ATOM 748 N N . ASP A 1 97 ? 4.066 10.257 -6.600 1.00 97.69 97 ASP A N 1
ATOM 749 C CA . ASP A 1 97 ? 3.995 10.853 -5.270 1.00 97.69 97 ASP A CA 1
ATOM 750 C C . ASP A 1 97 ? 3.602 9.775 -4.248 1.00 97.69 97 ASP A C 1
ATOM 752 O O . ASP A 1 97 ? 2.470 9.273 -4.267 1.00 97.69 97 ASP A O 1
ATOM 756 N N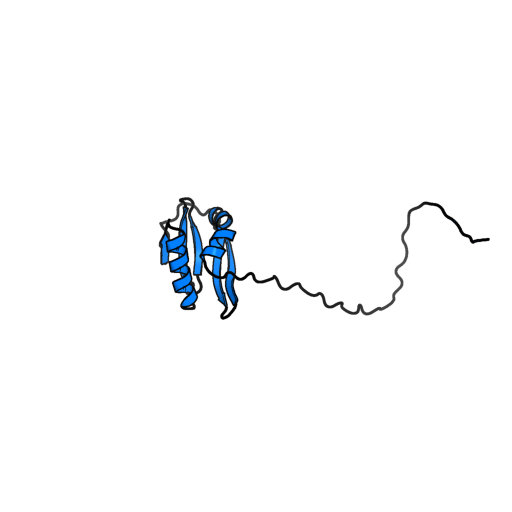 . LYS A 1 98 ? 4.558 9.440 -3.369 1.00 96.62 98 LYS A N 1
ATOM 757 C CA . LYS A 1 98 ? 4.426 8.449 -2.290 1.00 96.62 98 LYS A CA 1
ATOM 758 C C . LYS A 1 98 ? 3.301 8.808 -1.315 1.00 96.62 98 LYS A C 1
ATOM 760 O O . LYS A 1 98 ? 2.533 7.931 -0.928 1.00 96.62 98 LYS A O 1
ATOM 765 N N . LEU A 1 99 ? 3.173 10.083 -0.946 1.00 97.38 99 LEU A N 1
ATOM 766 C CA . LEU A 1 99 ? 2.180 10.539 0.026 1.00 97.38 99 LEU A CA 1
ATOM 767 C C . LEU A 1 99 ? 0.774 10.513 -0.577 1.00 97.38 99 LEU A C 1
ATOM 769 O O . LEU A 1 99 ? -0.178 10.072 0.069 1.00 97.38 99 LEU A O 1
ATOM 773 N N . ALA A 1 100 ? 0.629 10.957 -1.828 1.00 98.06 100 ALA A N 1
ATOM 774 C CA . ALA A 1 100 ? -0.646 10.859 -2.537 1.00 98.06 100 ALA A CA 1
ATOM 775 C C . ALA A 1 100 ? -1.079 9.394 -2.713 1.00 98.06 100 ALA A C 1
ATOM 777 O O . ALA A 1 100 ? -2.261 9.073 -2.580 1.00 98.06 100 ALA A O 1
ATOM 778 N N . PHE A 1 101 ? -0.118 8.504 -2.975 1.00 98.38 101 PHE A N 1
ATOM 779 C CA . PHE A 1 101 ? -0.348 7.068 -3.064 1.00 98.38 101 PHE A CA 1
ATOM 780 C C . PHE A 1 101 ? -0.796 6.450 -1.737 1.00 98.38 101 PHE A C 1
ATOM 782 O O . PHE A 1 101 ? -1.836 5.786 -1.709 1.00 98.38 101 PHE A O 1
ATOM 789 N N . ALA A 1 102 ? -0.083 6.723 -0.641 1.00 98.19 102 ALA A N 1
AT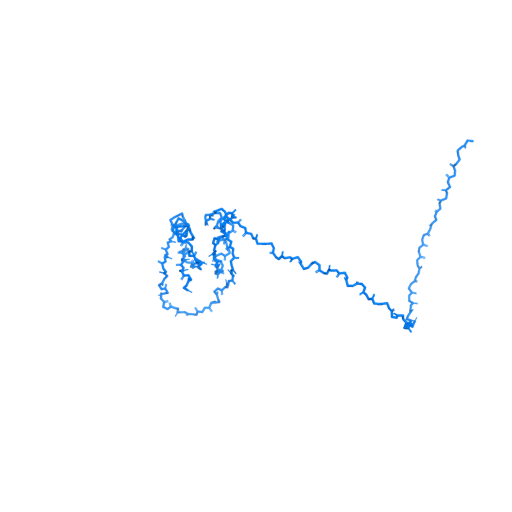OM 790 C CA . ALA A 1 102 ? -0.441 6.240 0.693 1.00 98.19 102 ALA A CA 1
ATOM 791 C C . ALA A 1 102 ? -1.863 6.673 1.082 1.00 98.19 102 ALA A C 1
ATOM 793 O O . ALA A 1 102 ? -2.709 5.831 1.377 1.00 98.19 102 ALA A O 1
ATOM 794 N N . LYS A 1 103 ? -2.183 7.965 0.924 1.00 98.25 103 LYS A N 1
ATOM 795 C CA . LYS A 1 103 ? -3.520 8.509 1.221 1.00 98.25 103 LYS A CA 1
ATOM 796 C C . LYS A 1 103 ? -4.634 7.849 0.416 1.00 98.25 103 LYS A C 1
ATOM 798 O O . LYS A 1 103 ? -5.732 7.633 0.935 1.00 98.25 103 LYS A O 1
ATOM 803 N N . TRP A 1 104 ? -4.391 7.561 -0.863 1.00 98.38 104 TRP A N 1
ATOM 804 C CA . TRP A 1 104 ? -5.377 6.857 -1.676 1.00 98.38 104 TRP A CA 1
ATOM 805 C C . TRP A 1 104 ? -5.588 5.428 -1.168 1.00 98.38 104 TRP A C 1
ATOM 807 O O . TRP A 1 104 ? -6.738 5.005 -1.029 1.00 98.38 104 TRP A O 1
ATOM 817 N N . CYS A 1 105 ? -4.505 4.719 -0.837 1.00 98.06 105 CYS A N 1
ATOM 818 C CA . CYS A 1 105 ? -4.568 3.363 -0.300 1.00 98.06 105 CYS A CA 1
ATOM 819 C C . CYS A 1 105 ? -5.332 3.318 1.026 1.00 98.06 105 CYS A C 1
ATOM 821 O O . CYS A 1 105 ? -6.292 2.554 1.147 1.00 98.06 105 CYS A O 1
ATOM 823 N N . ASP A 1 106 ? -4.999 4.203 1.967 1.00 97.94 106 ASP A N 1
ATOM 824 C CA . ASP A 1 106 ? -5.663 4.293 3.272 1.00 97.94 106 ASP A CA 1
ATOM 825 C C . ASP A 1 106 ? -7.164 4.542 3.129 1.00 97.94 106 ASP A C 1
ATOM 827 O O . ASP A 1 106 ? -7.970 3.930 3.833 1.00 97.94 106 ASP A O 1
ATOM 831 N N . LYS A 1 107 ? -7.567 5.379 2.163 1.00 98.12 107 LYS A N 1
ATOM 832 C CA . LYS A 1 107 ? -8.983 5.619 1.858 1.00 98.12 107 LYS A CA 1
ATOM 833 C C . LYS A 1 107 ? -9.698 4.346 1.400 1.00 98.12 107 LYS A C 1
ATOM 835 O O . LYS A 1 107 ? -10.830 4.110 1.818 1.00 98.12 107 LYS A O 1
ATOM 840 N N . GLN A 1 108 ? -9.084 3.539 0.532 1.00 98.19 108 GLN A N 1
ATOM 841 C CA . GLN A 1 108 ? -9.706 2.293 0.070 1.00 98.19 108 GLN A CA 1
ATOM 842 C C . GLN A 1 108 ? -9.725 1.229 1.175 1.00 98.19 108 GLN A C 1
ATOM 844 O O . GLN A 1 108 ? -10.751 0.578 1.374 1.00 98.19 108 GLN A O 1
ATOM 849 N N . ILE A 1 109 ? -8.622 1.080 1.909 1.00 96.50 109 ILE A N 1
ATOM 850 C CA . ILE A 1 109 ? -8.477 0.109 2.998 1.00 96.50 109 ILE A CA 1
ATOM 851 C C . ILE A 1 109 ? -9.466 0.416 4.131 1.00 96.50 109 ILE A C 1
ATOM 853 O O . ILE A 1 109 ? -10.167 -0.480 4.601 1.00 96.50 109 ILE A O 1
ATOM 857 N N . SER A 1 110 ? -9.626 1.692 4.492 1.00 95.38 110 SER A N 1
ATOM 858 C CA . SER A 1 110 ? -10.627 2.143 5.472 1.00 95.38 110 SER A CA 1
ATOM 859 C C . SER A 1 110 ? -12.068 1.916 5.005 1.00 95.38 110 SER A C 1
ATOM 861 O O . SER A 1 110 ? -12.968 1.771 5.827 1.00 95.38 110 SER A O 1
ATOM 863 N N . ALA A 1 111 ? -12.302 1.837 3.691 1.00 96.00 111 ALA A N 1
ATOM 864 C CA . ALA A 1 111 ? -13.590 1.448 3.115 1.00 96.00 111 ALA A CA 1
ATOM 865 C C . ALA A 1 111 ? -13.807 -0.081 3.087 1.00 96.00 111 ALA A C 1
ATOM 867 O O . ALA A 1 111 ? -14.755 -0.556 2.462 1.00 96.00 111 ALA A O 1
ATOM 868 N N . GLY A 1 112 ? -12.932 -0.859 3.735 1.00 94.31 112 GLY A N 1
ATOM 869 C CA . GLY A 1 112 ? -13.013 -2.317 3.824 1.00 94.31 112 GLY A CA 1
ATOM 870 C C . GLY A 1 112 ? -12.462 -3.055 2.604 1.00 94.31 112 GLY A C 1
ATOM 871 O O . GLY A 1 112 ? -12.644 -4.268 2.493 1.00 94.31 112 GLY A O 1
ATOM 872 N N . LYS A 1 113 ? -11.800 -2.354 1.676 1.00 96.50 113 LYS A N 1
ATOM 873 C CA . LYS A 1 113 ? -11.197 -2.984 0.498 1.00 96.50 113 LYS A CA 1
ATOM 874 C C . LYS A 1 113 ? -9.846 -3.598 0.843 1.00 96.50 113 LYS A C 1
ATOM 876 O O . LYS A 1 113 ? -9.101 -3.078 1.670 1.00 96.50 113 LYS A O 1
ATOM 881 N N . LYS A 1 114 ? -9.507 -4.681 0.149 1.00 96.31 114 LYS A N 1
ATOM 882 C CA . LYS A 1 114 ? -8.146 -5.223 0.119 1.00 96.31 114 LYS A CA 1
ATOM 883 C C . LYS A 1 114 ? -7.436 -4.678 -1.109 1.00 96.31 114 LYS A C 1
ATOM 885 O O . LYS A 1 114 ? -8.054 -4.574 -2.169 1.00 96.31 114 LYS A O 1
ATOM 890 N N . LEU A 1 115 ? -6.162 -4.344 -0.966 1.00 97.19 115 LEU A N 1
ATOM 891 C CA . LEU A 1 115 ? -5.366 -3.773 -2.048 1.00 97.19 115 LEU A CA 1
ATOM 892 C C . LEU A 1 115 ? -4.167 -4.651 -2.342 1.00 97.19 115 LEU A C 1
ATOM 894 O O . LEU A 1 115 ? -3.472 -5.057 -1.417 1.00 97.19 115 LEU A O 1
ATOM 898 N N . THR A 1 116 ? -3.886 -4.880 -3.614 1.00 95.75 116 THR A N 1
ATOM 899 C CA . THR A 1 116 ? -2.586 -5.362 -4.068 1.00 95.75 116 THR A CA 1
ATOM 900 C C . THR A 1 116 ? -1.777 -4.160 -4.529 1.00 95.75 116 THR A C 1
ATOM 902 O O . THR A 1 116 ? -2.247 -3.401 -5.369 1.00 95.75 116 THR A O 1
ATOM 905 N N . ILE A 1 117 ? -0.585 -3.969 -3.971 1.00 95.94 117 ILE A N 1
ATOM 906 C CA . ILE A 1 117 ? 0.268 -2.812 -4.240 1.00 95.94 117 ILE A CA 1
ATOM 907 C C . ILE A 1 117 ? 1.657 -3.235 -4.705 1.00 95.94 117 ILE A C 1
ATOM 909 O O . ILE A 1 117 ? 2.205 -4.246 -4.254 1.00 95.94 117 ILE A O 1
ATOM 913 N N . GLY A 1 118 ? 2.236 -2.425 -5.581 1.00 94.94 118 GLY A N 1
ATOM 914 C CA . GLY A 1 118 ? 3.564 -2.627 -6.135 1.00 94.94 118 GLY A CA 1
ATOM 915 C C . GLY A 1 118 ? 4.218 -1.313 -6.545 1.00 94.94 118 GLY A C 1
ATOM 916 O O . GLY A 1 118 ? 3.674 -0.224 -6.342 1.00 94.94 118 GLY A O 1
ATOM 917 N N . LYS A 1 119 ? 5.418 -1.428 -7.112 1.00 93.62 119 LYS A N 1
ATOM 918 C CA . LYS A 1 119 ? 6.178 -0.300 -7.645 1.00 93.62 119 LYS A CA 1
ATOM 919 C C . LYS A 1 119 ? 6.840 -0.711 -8.952 1.00 93.62 119 LYS A C 1
ATOM 921 O O . LYS A 1 119 ? 7.447 -1.780 -9.034 1.00 93.62 119 LYS A O 1
ATOM 926 N N . ASP A 1 120 ? 6.687 0.117 -9.972 1.00 90.88 120 ASP A N 1
ATOM 927 C CA . ASP A 1 120 ? 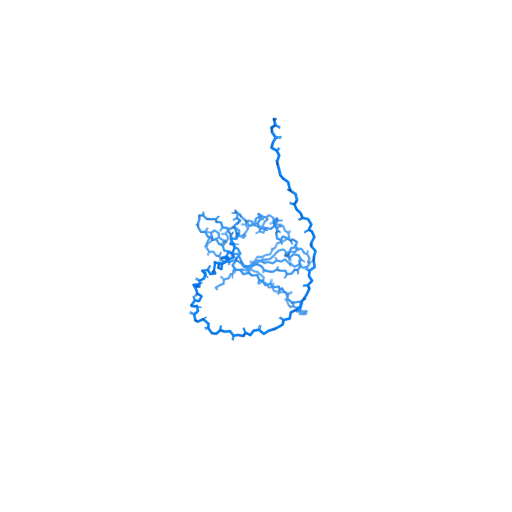7.330 -0.075 -11.264 1.00 90.88 120 ASP A CA 1
ATOM 928 C C . ASP A 1 120 ? 8.788 0.398 -11.233 1.00 90.88 120 ASP A C 1
ATOM 930 O O . ASP A 1 120 ? 9.213 1.163 -10.362 1.00 90.88 120 ASP A O 1
ATOM 934 N N . ALA A 1 121 ? 9.572 -0.052 -12.215 1.00 88.19 121 ALA A N 1
ATOM 935 C CA . ALA A 1 121 ? 10.995 0.272 -12.319 1.00 88.19 121 ALA A CA 1
ATOM 936 C C . ALA A 1 121 ? 11.267 1.781 -12.477 1.00 88.19 121 ALA A C 1
ATOM 938 O O . ALA A 1 121 ? 12.351 2.252 -12.141 1.00 88.19 121 ALA A O 1
ATOM 939 N N . ASP A 1 122 ? 10.286 2.549 -12.960 1.00 89.56 122 ASP A N 1
ATOM 940 C CA . ASP A 1 122 ? 10.380 4.002 -13.124 1.00 89.56 122 ASP A CA 1
ATOM 941 C C . ASP A 1 122 ? 10.047 4.793 -11.839 1.00 89.56 122 ASP A C 1
ATOM 943 O O . ASP A 1 122 ? 9.997 6.029 -11.858 1.00 89.56 122 ASP A O 1
ATOM 947 N N . GLY A 1 123 ? 9.807 4.079 -10.732 1.00 91.25 123 GLY A N 1
ATOM 948 C CA . GLY A 1 123 ? 9.480 4.629 -9.421 1.00 91.25 123 GLY A CA 1
ATOM 949 C C . GLY A 1 123 ? 7.992 4.892 -9.187 1.00 91.25 123 GLY A C 1
ATOM 950 O O . GLY A 1 123 ? 7.644 5.358 -8.102 1.00 91.25 123 GLY A O 1
ATOM 951 N N . THR A 1 124 ? 7.118 4.605 -10.156 1.00 94.62 124 THR A N 1
ATOM 952 C CA . THR A 1 124 ? 5.666 4.752 -9.997 1.00 94.62 124 THR A CA 1
ATOM 953 C C . THR A 1 124 ? 5.117 3.678 -9.065 1.00 94.62 124 THR A C 1
ATOM 955 O O . THR A 1 124 ? 5.280 2.485 -9.314 1.00 94.62 124 THR A O 1
ATOM 958 N N . TYR A 1 125 ? 4.441 4.090 -7.995 1.00 96.50 125 TYR A N 1
ATOM 959 C CA . TYR A 1 125 ? 3.655 3.187 -7.160 1.00 96.50 125 TYR A CA 1
ATOM 960 C C . TYR A 1 125 ? 2.323 2.899 -7.840 1.00 96.50 125 TYR A C 1
ATOM 962 O O . TYR A 1 125 ? 1.728 3.796 -8.445 1.00 96.50 125 TYR A O 1
ATOM 970 N N . TRP A 1 126 ? 1.824 1.679 -7.697 1.00 96.38 126 TRP A N 1
ATOM 971 C CA . TRP A 1 126 ? 0.520 1.283 -8.212 1.00 96.38 126 TRP A CA 1
ATOM 972 C C . TRP A 1 126 ? -0.233 0.410 -7.214 1.00 96.38 126 TRP A C 1
ATOM 974 O O . TRP A 1 126 ? 0.362 -0.258 -6.365 1.00 96.38 126 TRP A O 1
ATOM 984 N N . ALA A 1 127 ? -1.559 0.456 -7.301 1.00 96.69 127 ALA A N 1
ATOM 985 C CA . ALA A 1 127 ? -2.468 -0.298 -6.457 1.00 96.69 127 ALA A CA 1
ATOM 986 C C . ALA A 1 127 ? -3.689 -0.764 -7.253 1.00 96.69 127 ALA A C 1
ATOM 988 O O . ALA A 1 127 ? -4.255 0.005 -8.030 1.00 96.69 127 ALA A O 1
ATOM 989 N N . ASP A 1 128 ? -4.121 -1.991 -6.974 1.00 95.56 128 ASP A N 1
ATOM 990 C CA . ASP A 1 128 ? -5.329 -2.608 -7.513 1.00 95.56 128 ASP A CA 1
ATOM 991 C C . ASP A 1 128 ? -6.230 -3.090 -6.375 1.00 95.56 128 ASP A C 1
ATOM 993 O O . ASP A 1 128 ? -5.770 -3.679 -5.390 1.00 95.56 128 ASP A O 1
ATOM 997 N N . VAL A 1 129 ? -7.533 -2.849 -6.500 1.00 95.94 129 VAL A N 1
ATOM 998 C CA . VAL A 1 129 ? -8.538 -3.356 -5.567 1.00 95.94 129 VAL A CA 1
ATOM 999 C C . VAL A 1 129 ? -8.774 -4.834 -5.857 1.00 95.94 129 VAL A C 1
ATOM 1001 O O . VAL A 1 129 ? -9.181 -5.217 -6.956 1.00 95.94 129 VAL A O 1
ATOM 1004 N N . VAL A 1 130 ? -8.580 -5.674 -4.843 1.00 92.12 130 VAL A N 1
ATOM 1005 C CA . VAL A 1 130 ? -8.893 -7.103 -4.938 1.00 92.12 130 VAL A CA 1
ATOM 1006 C C . VAL A 1 130 ? -10.415 -7.269 -4.946 1.00 92.12 130 VAL A C 1
ATOM 1008 O O . VAL A 1 130 ? -11.086 -6.840 -4.004 1.00 92.12 130 VAL A O 1
ATOM 1011 N N . LYS A 1 131 ? -10.945 -7.848 -6.029 1.00 84.19 131 LYS A N 1
ATOM 1012 C CA . LYS A 1 131 ? -12.378 -8.116 -6.234 1.00 84.19 131 LYS A CA 1
ATOM 1013 C C . LYS A 1 131 ? -12.827 -9.414 -5.574 1.00 84.19 131 LYS A C 1
ATOM 1015 O O . LYS A 1 131 ? -12.006 -10.356 -5.510 1.00 84.19 131 LYS A O 1
#